Protein AF-A0A349M181-F1 (afdb_monomer_lite)

Radius of gyration: 14.82 Å; chains: 1; bounding box: 36×32×37 Å

Secondary structure (DSSP, 8-state):
-EEEEEE-STTSTT--SGGGTSTTSTTHHHHHHHHHHHHHHHHHHHHHTT--EEEEEE-STTS----GGG-STTPEEE--S--TTGGGTT--TT-SEEEEES--PPTT-TT-TT--SS-TTT-S-EEETTEEE-HHHHHHHHHT-

Foldseek 3Di:
DAEEELFEQQLQPPRQDVLCPDPPHPNVLVSLVSRLVQQQVVLVVVVVVPDQAYEYFQQYDQQASDDQVSHPNNYHYDGGPPAPLRSCHPDDPVHPYYHYTSDWADAPPPPTRPHYADDNVPDRFDDDVNHTDHPVVVVVVVVVD

Sequence (145 aa):
MKLFLSTDFEGTSGIVAWEQIIEGNAEYEQGRKLLTNEVNAVITGALEAGATEFVVNDAHHHMRNLHPQDLSGRATLITGKHKPLYMMEGLDASFDGVCFVSYHGSIGAERAILSHTYNPGAVWEVRLNGEVVGESGINALVAAH

pLDDT: mean 96.41, std 3.45, range [71.94, 98.88]

Structure (mmCIF, N/CA/C/O backbone):
data_AF-A0A349M181-F1
#
_entry.id   AF-A0A349M181-F1
#
loop_
_atom_site.group_PDB
_atom_site.id
_atom_site.type_symbol
_atom_site.label_atom_id
_atom_site.label_alt_id
_atom_site.label_comp_id
_atom_site.label_asym_id
_atom_site.label_enti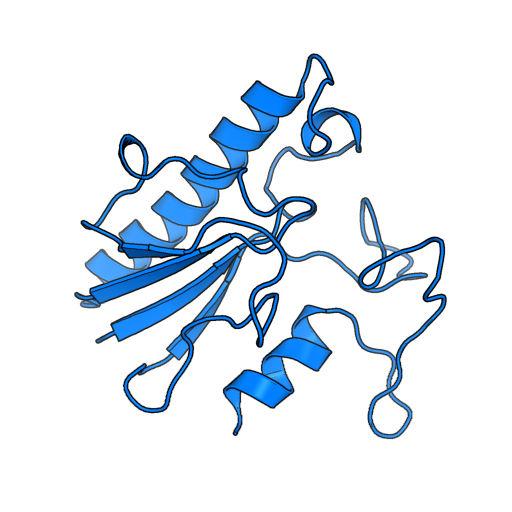ty_id
_atom_site.label_seq_id
_atom_site.pdbx_PDB_ins_code
_atom_site.Cartn_x
_atom_site.Cartn_y
_atom_site.Cartn_z
_atom_site.occupancy
_atom_site.B_iso_or_equiv
_atom_site.auth_seq_id
_atom_site.auth_comp_id
_atom_site.auth_asym_id
_atom_site.auth_atom_id
_atom_site.pdbx_PDB_model_num
ATOM 1 N N . MET A 1 1 ? -15.062 1.780 14.131 1.00 95.69 1 MET A N 1
ATOM 2 C CA . MET A 1 1 ? -14.746 0.930 12.966 1.00 95.69 1 MET A CA 1
ATOM 3 C C . MET A 1 1 ? -13.236 0.816 12.865 1.00 95.69 1 MET A C 1
ATOM 5 O O . MET A 1 1 ? -12.565 1.847 12.955 1.00 95.69 1 MET A O 1
ATOM 9 N N . LYS A 1 2 ? -12.724 -0.409 12.735 1.00 98.31 2 LYS A N 1
ATOM 10 C CA . LYS A 1 2 ? -11.306 -0.750 12.634 1.00 98.31 2 LYS A CA 1
ATOM 11 C C . LYS A 1 2 ? -10.970 -1.158 11.201 1.00 98.31 2 LYS A C 1
ATOM 13 O O . LYS A 1 2 ? -11.530 -2.125 10.691 1.00 98.31 2 LYS A O 1
ATOM 18 N N . LEU A 1 3 ? -10.059 -0.430 10.561 1.00 98.62 3 LEU A N 1
ATOM 19 C CA . LEU A 1 3 ? -9.664 -0.658 9.171 1.00 98.62 3 LEU A CA 1
ATOM 20 C C . LEU A 1 3 ? -8.230 -1.175 9.064 1.00 98.62 3 LEU A C 1
ATOM 22 O O . LEU A 1 3 ? -7.320 -0.689 9.743 1.00 98.62 3 LEU A O 1
ATOM 26 N N . PHE A 1 4 ? -8.043 -2.152 8.180 1.00 98.75 4 PHE A N 1
ATOM 27 C CA . PHE A 1 4 ? -6.739 -2.667 7.787 1.00 98.75 4 PHE A CA 1
ATOM 28 C C . PHE A 1 4 ? -6.346 -2.070 6.437 1.00 98.75 4 PHE A C 1
ATOM 30 O O . PHE A 1 4 ? -7.064 -2.226 5.453 1.00 98.75 4 PHE A O 1
ATOM 37 N N . LEU A 1 5 ? -5.211 -1.389 6.371 1.00 98.81 5 LEU A N 1
ATOM 38 C CA . LEU A 1 5 ? -4.674 -0.808 5.148 1.00 98.81 5 LEU A CA 1
ATOM 39 C C . LEU A 1 5 ? -3.460 -1.636 4.734 1.00 98.81 5 LEU A C 1
ATOM 41 O O . LEU A 1 5 ? -2.424 -1.568 5.387 1.00 98.81 5 LEU A O 1
ATOM 45 N N . SER A 1 6 ? -3.567 -2.394 3.647 1.00 98.75 6 SER A N 1
ATOM 46 C CA . SER A 1 6 ? -2.394 -2.970 2.987 1.00 98.75 6 SER A CA 1
ATOM 47 C C . SER A 1 6 ? -1.890 -1.955 1.970 1.00 98.75 6 SER A C 1
ATOM 49 O O . SER A 1 6 ? -2.658 -1.528 1.106 1.00 98.75 6 SER A O 1
ATOM 51 N N . THR A 1 7 ? -0.635 -1.529 2.098 1.00 98.56 7 THR A N 1
ATOM 52 C CA . THR A 1 7 ? -0.093 -0.412 1.317 1.00 98.56 7 THR A CA 1
ATOM 53 C C . THR A 1 7 ? 1.058 -0.879 0.449 1.00 98.56 7 THR A C 1
ATOM 55 O O . THR A 1 7 ? 2.089 -1.307 0.973 1.00 98.56 7 THR A O 1
ATOM 58 N N . ASP A 1 8 ? 0.894 -0.758 -0.856 1.00 98.38 8 ASP A N 1
ATOM 59 C CA . ASP A 1 8 ? 1.964 -0.966 -1.826 1.00 98.38 8 ASP A CA 1
ATOM 60 C C . ASP A 1 8 ? 2.503 0.388 -2.328 1.00 98.38 8 ASP A C 1
ATOM 62 O O . ASP A 1 8 ? 2.161 1.413 -1.738 1.00 98.38 8 ASP A O 1
ATOM 66 N N . PHE A 1 9 ? 3.367 0.446 -3.346 1.00 98.44 9 PHE A N 1
ATOM 67 C CA . PHE A 1 9 ? 4.034 1.702 -3.727 1.00 98.44 9 PHE A CA 1
ATOM 68 C C . PHE A 1 9 ? 3.728 2.137 -5.166 1.00 98.44 9 PHE A C 1
ATOM 70 O O . PHE A 1 9 ? 3.410 3.301 -5.412 1.00 98.44 9 PHE A O 1
ATOM 77 N N . GLU A 1 10 ? 3.761 1.210 -6.111 1.00 98.31 10 GLU A N 1
ATOM 78 C CA . GLU A 1 10 ? 3.700 1.410 -7.559 1.00 98.31 10 GLU A CA 1
ATOM 79 C C . GLU A 1 10 ? 2.466 2.199 -8.009 1.00 98.31 10 GLU A C 1
ATOM 81 O O . GLU A 1 10 ? 2.548 3.009 -8.930 1.00 98.31 10 GLU A O 1
ATOM 86 N N . GLY A 1 11 ? 1.319 1.958 -7.368 1.00 97.75 11 GLY A N 1
ATOM 87 C CA . GLY A 1 11 ? 0.046 2.604 -7.682 1.00 97.75 11 GLY A CA 1
ATOM 88 C C . GLY A 1 11 ? -0.152 3.967 -7.019 1.00 97.75 11 GLY A C 1
ATOM 89 O O . GLY A 1 11 ? -1.227 4.550 -7.150 1.00 97.75 11 GLY A O 1
ATOM 90 N N . THR A 1 12 ? 0.842 4.478 -6.289 1.00 98.50 12 THR A N 1
ATOM 91 C CA . THR A 1 12 ? 0.763 5.797 -5.649 1.00 98.50 12 THR A CA 1
ATOM 92 C C . THR A 1 12 ? 0.680 6.898 -6.705 1.00 98.50 12 THR A C 1
ATOM 94 O O . THR A 1 12 ? 1.451 6.924 -7.667 1.00 98.50 12 THR A O 1
ATOM 97 N N . SER A 1 13 ? -0.217 7.866 -6.506 1.00 97.56 13 SER A N 1
ATOM 98 C CA . SER A 1 13 ? -0.348 9.004 -7.416 1.00 97.56 13 SER A CA 1
ATOM 99 C C . SER A 1 13 ? 0.969 9.786 -7.541 1.00 97.56 13 SER A C 1
ATOM 101 O O . SER A 1 13 ? 1.587 10.175 -6.549 1.00 97.56 13 SER A O 1
ATOM 103 N N . GLY A 1 14 ? 1.410 10.019 -8.781 1.00 97.25 14 GLY A N 1
ATOM 104 C CA . GLY A 1 14 ? 2.683 10.683 -9.089 1.00 97.25 14 GLY A CA 1
ATOM 105 C C . GLY A 1 14 ? 3.894 9.748 -9.202 1.00 97.25 14 GLY A C 1
ATOM 106 O O . GLY A 1 14 ? 4.971 10.212 -9.585 1.00 97.25 14 GLY A O 1
ATOM 107 N N . ILE A 1 15 ? 3.737 8.451 -8.927 1.00 98.12 15 ILE A N 1
ATOM 108 C CA . ILE A 1 15 ? 4.727 7.433 -9.287 1.00 98.12 15 ILE A CA 1
ATOM 109 C C . ILE A 1 15 ? 4.561 7.079 -10.760 1.00 98.12 15 ILE A C 1
ATOM 111 O O . ILE A 1 15 ? 3.454 6.857 -11.242 1.00 98.12 15 ILE A O 1
ATOM 115 N N . VAL A 1 16 ? 5.673 7.061 -11.486 1.00 96.62 16 VAL A N 1
ATOM 116 C CA . VAL A 1 16 ? 5.734 6.710 -12.910 1.00 96.62 16 VAL A CA 1
ATOM 117 C C . VAL A 1 16 ? 6.939 5.829 -13.249 1.00 96.62 16 VAL A C 1
ATOM 119 O O . VAL A 1 16 ? 6.993 5.287 -14.352 1.00 96.62 16 VAL A O 1
ATOM 122 N N . ALA A 1 17 ? 7.898 5.681 -12.329 1.00 96.81 17 ALA A N 1
ATOM 123 C CA . ALA A 1 17 ? 9.159 4.986 -12.560 1.00 96.81 17 ALA A CA 1
ATOM 1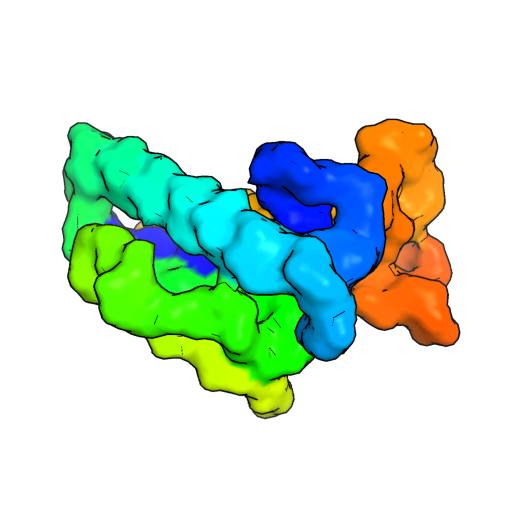24 C C . ALA A 1 17 ? 9.635 4.198 -11.324 1.00 96.81 17 ALA A C 1
ATOM 126 O O . ALA A 1 17 ? 9.290 4.526 -10.186 1.00 96.81 17 ALA A O 1
ATOM 127 N N . TRP A 1 18 ? 10.457 3.167 -11.552 1.00 97.25 18 TRP A N 1
ATOM 128 C CA . TRP A 1 18 ? 10.990 2.288 -10.500 1.00 97.25 18 TRP A CA 1
ATOM 129 C C . TRP A 1 18 ? 11.911 3.032 -9.525 1.00 97.25 18 TRP A C 1
ATOM 131 O O . TRP A 1 18 ? 11.961 2.729 -8.336 1.00 97.25 18 TRP A O 1
ATOM 141 N N . GLU A 1 19 ? 12.616 4.050 -10.005 1.00 98.00 19 GLU A N 1
ATOM 142 C CA . GLU A 1 19 ? 13.536 4.893 -9.244 1.00 98.00 19 GLU A CA 1
ATOM 143 C C . GLU A 1 19 ? 12.839 5.637 -8.096 1.00 98.00 19 GLU A C 1
ATOM 145 O O . GLU A 1 19 ? 13.476 6.008 -7.110 1.00 98.00 19 GLU A O 1
ATOM 150 N N . GLN A 1 20 ? 11.523 5.828 -8.195 1.00 98.38 20 GLN A N 1
ATOM 151 C CA . GLN A 1 20 ? 10.727 6.458 -7.148 1.00 98.38 20 GLN A CA 1
ATOM 152 C C . GLN A 1 20 ? 10.314 5.473 -6.042 1.00 98.38 20 GLN A C 1
ATOM 154 O O . GLN A 1 20 ? 9.907 5.922 -4.974 1.00 98.38 20 GLN A O 1
ATOM 159 N N . ILE A 1 21 ? 10.423 4.159 -6.271 1.00 97.94 21 ILE A N 1
ATOM 160 C CA . ILE A 1 21 ? 9.915 3.120 -5.355 1.00 97.94 21 ILE A CA 1
ATOM 161 C C . ILE A 1 21 ? 10.985 2.127 -4.881 1.00 97.94 21 ILE A C 1
ATOM 163 O O . ILE A 1 21 ? 10.782 1.424 -3.900 1.00 97.94 21 ILE A O 1
ATOM 167 N N . ILE A 1 22 ? 12.164 2.103 -5.507 1.00 97.06 22 ILE A N 1
ATOM 168 C CA . ILE A 1 22 ? 13.274 1.229 -5.107 1.00 97.06 22 ILE A CA 1
ATOM 169 C C . ILE A 1 22 ? 14.282 1.984 -4.231 1.00 97.06 22 ILE A C 1
ATOM 171 O O . ILE A 1 22 ? 14.841 3.003 -4.648 1.00 97.06 22 ILE A O 1
ATOM 175 N N . GLU A 1 23 ? 14.570 1.447 -3.037 1.00 95.19 23 GLU A N 1
ATOM 176 C CA . GLU A 1 23 ? 15.551 2.024 -2.106 1.00 95.19 23 GLU A CA 1
ATOM 177 C C . GLU A 1 23 ? 16.933 2.221 -2.756 1.00 95.19 23 GLU A C 1
ATOM 179 O O . GLU A 1 23 ? 17.388 1.417 -3.568 1.00 95.19 23 GLU A O 1
ATOM 184 N N . GLY A 1 24 ? 17.620 3.305 -2.387 1.00 96.12 24 GLY A N 1
ATOM 185 C CA . GLY A 1 24 ? 18.939 3.654 -2.929 1.00 96.12 24 GLY A CA 1
ATOM 186 C C . GLY A 1 24 ? 18.912 4.540 -4.180 1.00 96.12 24 GLY A C 1
ATOM 187 O O . GLY A 1 24 ? 19.956 5.064 -4.563 1.00 96.12 24 GLY A O 1
ATOM 188 N N . ASN A 1 25 ? 17.741 4.776 -4.775 1.00 97.38 25 ASN A N 1
ATOM 189 C CA . ASN A 1 25 ? 17.574 5.743 -5.860 1.00 97.38 25 ASN A CA 1
ATOM 190 C C . ASN A 1 25 ? 17.341 7.168 -5.337 1.00 97.38 25 ASN A C 1
ATOM 192 O O . ASN A 1 25 ? 16.799 7.373 -4.251 1.00 97.38 25 ASN A O 1
ATOM 196 N N . ALA A 1 26 ? 17.722 8.170 -6.135 1.00 97.06 26 ALA A N 1
ATOM 197 C CA . ALA A 1 26 ? 17.624 9.582 -5.753 1.00 97.06 26 ALA A CA 1
ATOM 198 C C . ALA A 1 26 ? 16.174 10.072 -5.570 1.00 97.06 26 ALA A C 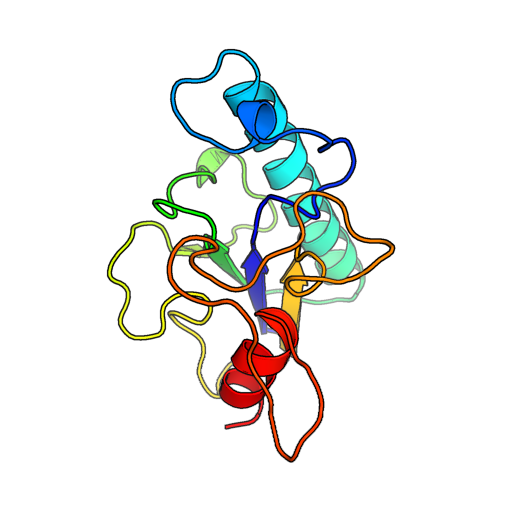1
ATOM 200 O O . ALA A 1 26 ? 15.932 10.991 -4.789 1.00 97.06 26 ALA A O 1
ATOM 201 N N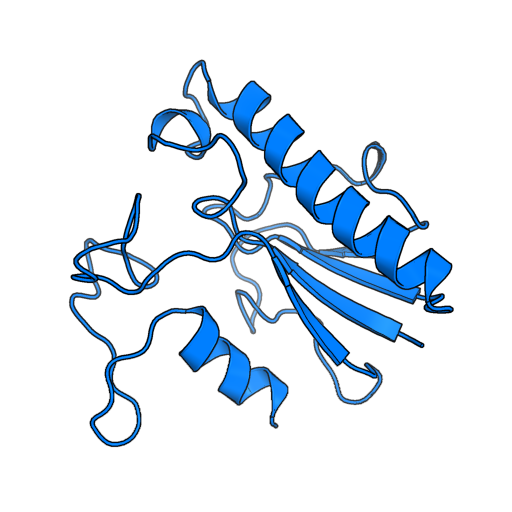 . GLU A 1 27 ? 15.214 9.460 -6.268 1.00 98.00 27 GLU A N 1
ATOM 202 C CA . GLU A 1 27 ? 13.799 9.853 -6.237 1.00 98.00 27 GLU A CA 1
ATOM 203 C C . GLU A 1 27 ? 12.980 9.101 -5.177 1.00 98.00 27 GLU A C 1
ATOM 205 O O . GLU A 1 27 ? 11.847 9.485 -4.883 1.00 98.00 27 GLU A O 1
ATOM 210 N N . TYR A 1 28 ? 13.559 8.074 -4.553 1.00 98.38 28 TYR A N 1
ATOM 211 C CA . TYR A 1 28 ? 12.869 7.189 -3.617 1.00 98.38 28 TYR A CA 1
ATOM 212 C C . TYR A 1 28 ? 12.243 7.938 -2.435 1.00 98.38 28 TYR A C 1
ATOM 214 O O . TYR A 1 28 ? 11.073 7.753 -2.116 1.00 98.38 28 TYR A O 1
ATOM 222 N N . GLU A 1 29 ? 12.977 8.865 -1.814 1.00 98.00 29 GLU A N 1
ATOM 223 C CA . GLU A 1 29 ? 12.450 9.646 -0.685 1.00 98.00 29 GLU A CA 1
ATOM 224 C C . GLU A 1 29 ? 11.301 10.581 -1.093 1.00 98.00 29 GLU A C 1
ATOM 226 O O . GLU A 1 29 ? 10.416 10.867 -0.285 1.00 98.00 29 GLU A O 1
ATOM 231 N N . GLN A 1 30 ? 11.272 11.042 -2.348 1.00 98.00 30 GLN A N 1
ATOM 232 C CA . GLN A 1 30 ? 10.117 11.771 -2.867 1.00 98.00 30 GLN A CA 1
ATOM 233 C C . GLN A 1 30 ? 8.923 10.830 -3.049 1.00 98.00 30 GLN A C 1
ATOM 235 O O . GLN A 1 30 ? 7.811 11.189 -2.662 1.00 98.00 30 GLN A O 1
ATOM 240 N N . GLY A 1 31 ? 9.151 9.622 -3.567 1.00 98.56 31 GLY A N 1
ATOM 241 C CA . GLY A 1 31 ? 8.116 8.597 -3.659 1.00 98.56 31 GLY A CA 1
ATOM 242 C C . GLY A 1 31 ? 7.530 8.242 -2.294 1.00 98.56 31 GLY A C 1
ATOM 243 O O . GLY A 1 31 ? 6.313 8.218 -2.140 1.00 98.56 31 GLY A O 1
ATOM 244 N N . ARG A 1 32 ? 8.368 8.066 -1.266 1.00 98.56 32 ARG A N 1
ATOM 245 C CA . ARG A 1 32 ? 7.907 7.720 0.088 1.00 98.56 32 ARG A CA 1
ATOM 246 C C . ARG A 1 32 ? 6.984 8.782 0.664 1.00 98.56 32 ARG A C 1
ATOM 248 O O . ARG A 1 32 ? 5.990 8.453 1.298 1.00 98.56 32 ARG A O 1
ATOM 255 N N . LYS A 1 33 ? 7.284 10.062 0.419 1.00 98.56 33 LYS A N 1
ATOM 256 C CA . LYS A 1 33 ? 6.407 11.170 0.821 1.00 98.56 33 LYS A CA 1
ATOM 257 C C . LYS A 1 33 ? 5.054 11.099 0.118 1.00 98.56 33 LYS A C 1
ATOM 259 O O . LYS A 1 33 ? 4.038 11.325 0.768 1.00 98.56 33 LYS A O 1
ATOM 264 N N . LEU A 1 34 ? 5.033 10.786 -1.179 1.00 98.75 34 LEU A N 1
ATOM 265 C CA . LEU A 1 34 ? 3.785 10.592 -1.924 1.00 98.75 34 LEU A CA 1
ATOM 266 C C . LEU A 1 34 ? 2.984 9.417 -1.349 1.00 98.75 34 LEU A C 1
ATOM 268 O O . LEU A 1 34 ? 1.806 9.591 -1.054 1.00 98.75 34 LEU A O 1
ATOM 272 N N . LEU A 1 35 ? 3.631 8.276 -1.095 1.00 98.81 35 LEU A N 1
ATOM 273 C CA . LEU A 1 35 ? 2.984 7.094 -0.519 1.00 98.81 35 LEU A CA 1
ATOM 274 C C . LEU A 1 35 ? 2.398 7.395 0.866 1.00 98.81 35 LEU A C 1
ATOM 276 O O . LEU A 1 35 ? 1.227 7.126 1.119 1.00 98.81 35 LEU A O 1
ATOM 280 N N . THR A 1 36 ? 3.180 8.014 1.754 1.00 98.81 36 THR A N 1
ATOM 281 C CA . THR A 1 36 ? 2.704 8.431 3.079 1.00 98.81 36 THR A CA 1
ATOM 282 C C . THR A 1 36 ? 1.490 9.358 2.977 1.00 98.81 36 THR A C 1
ATOM 284 O O . THR A 1 36 ? 0.540 9.212 3.746 1.00 98.81 36 THR A O 1
ATOM 287 N N . ASN A 1 37 ? 1.482 10.291 2.019 1.00 98.75 37 ASN A N 1
ATOM 288 C CA . ASN A 1 37 ? 0.345 11.183 1.803 1.00 98.75 37 ASN A CA 1
ATOM 289 C C . ASN A 1 37 ? -0.898 10.437 1.297 1.00 98.75 37 ASN A C 1
ATOM 291 O O . ASN A 1 37 ? -1.994 10.744 1.757 1.00 98.75 37 ASN A O 1
ATOM 295 N N . GLU A 1 38 ? -0.742 9.447 0.415 1.00 98.62 38 GLU A N 1
ATOM 296 C CA . GLU A 1 38 ? -1.846 8.609 -0.072 1.00 98.62 38 GLU A CA 1
ATOM 297 C C . GLU A 1 38 ? -2.479 7.810 1.080 1.00 98.62 38 GLU A C 1
ATOM 299 O O . GLU A 1 38 ? -3.694 7.835 1.285 1.00 98.62 38 GLU A O 1
ATOM 304 N N . VAL A 1 39 ? -1.649 7.181 1.920 1.00 98.81 39 VAL A N 1
ATOM 305 C CA . VAL A 1 39 ? -2.097 6.458 3.121 1.00 98.81 39 VAL A CA 1
ATOM 306 C C . VAL A 1 39 ? -2.815 7.397 4.094 1.00 98.81 39 VAL A C 1
ATOM 308 O O . VAL A 1 39 ? -3.900 7.082 4.588 1.00 98.81 39 VAL A O 1
ATOM 311 N N . ASN A 1 40 ? -2.251 8.580 4.342 1.00 98.81 40 ASN A N 1
ATOM 312 C CA . ASN A 1 40 ? -2.864 9.583 5.210 1.00 98.81 40 ASN A CA 1
ATOM 313 C C . ASN A 1 40 ? -4.174 10.146 4.640 1.00 98.81 40 ASN A C 1
ATOM 315 O O . ASN A 1 40 ? -5.063 10.488 5.423 1.00 98.81 40 ASN A O 1
ATOM 319 N N . ALA A 1 41 ? -4.331 10.212 3.316 1.00 98.69 41 ALA A N 1
ATOM 320 C CA . ALA A 1 41 ? -5.584 10.605 2.678 1.00 98.69 41 ALA A CA 1
ATOM 321 C C . ALA A 1 41 ? -6.683 9.560 2.927 1.00 98.69 41 ALA A C 1
ATOM 323 O O . ALA A 1 41 ? -7.792 9.930 3.318 1.00 98.69 41 ALA A O 1
ATOM 324 N N . VAL A 1 42 ? -6.363 8.263 2.809 1.00 98.62 42 VAL A N 1
ATOM 325 C CA . VAL A 1 42 ? -7.293 7.169 3.150 1.00 98.62 42 VAL A CA 1
ATOM 326 C C . VAL A 1 42 ? -7.696 7.233 4.624 1.00 98.62 42 VAL A C 1
ATOM 328 O O . VAL A 1 42 ? -8.885 7.180 4.937 1.00 98.62 42 VAL A O 1
ATOM 331 N N . ILE A 1 43 ? -6.730 7.403 5.535 1.00 98.69 43 ILE A N 1
ATOM 332 C CA . ILE A 1 43 ? -7.000 7.521 6.978 1.00 98.69 43 ILE A CA 1
ATOM 333 C C . ILE A 1 43 ? -7.882 8.740 7.273 1.00 98.69 43 ILE A C 1
ATOM 335 O O . ILE A 1 43 ? -8.846 8.625 8.025 1.00 98.69 43 ILE A O 1
ATOM 339 N N . THR A 1 44 ? -7.583 9.896 6.676 1.00 98.62 44 THR A N 1
ATOM 340 C CA . THR A 1 44 ? -8.369 11.127 6.859 1.00 98.62 44 THR A CA 1
ATOM 341 C C . THR A 1 44 ? -9.812 10.938 6.403 1.00 98.62 44 THR A C 1
ATOM 343 O O . THR A 1 44 ? -10.728 11.184 7.184 1.00 98.62 44 THR A O 1
ATOM 346 N N . GLY A 1 45 ? -10.029 10.424 5.189 1.00 98.50 45 GLY A N 1
ATOM 347 C CA . GLY A 1 45 ? -11.382 10.176 4.685 1.00 98.50 45 GLY A CA 1
ATOM 348 C C . GLY A 1 45 ? -12.149 9.151 5.527 1.00 98.50 45 GLY A C 1
ATOM 349 O O . GLY A 1 45 ? -13.339 9.312 5.791 1.00 98.50 45 GLY A O 1
ATOM 350 N N . ALA A 1 46 ? -11.467 8.117 6.021 1.00 98.38 46 ALA A N 1
ATOM 351 C CA . ALA A 1 46 ? -12.078 7.126 6.897 1.00 98.38 46 ALA A CA 1
ATOM 352 C C . ALA A 1 46 ? -12.423 7.686 8.290 1.00 98.38 46 ALA A C 1
ATOM 354 O O . ALA A 1 46 ? -13.479 7.356 8.829 1.00 98.38 46 ALA A O 1
ATOM 355 N N . LEU A 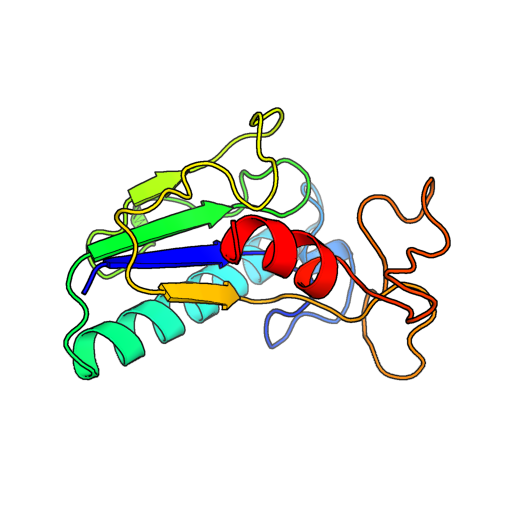1 47 ? -11.580 8.552 8.866 1.00 98.38 47 LEU A N 1
ATOM 356 C CA . LEU A 1 47 ? -11.882 9.282 10.105 1.00 98.38 47 LEU A CA 1
ATOM 357 C C . LEU A 1 47 ? -13.135 10.149 9.944 1.00 98.38 47 LEU A C 1
ATOM 359 O O . LEU A 1 47 ? -14.016 10.120 10.803 1.00 98.38 47 LEU A O 1
ATOM 363 N N . GLU A 1 48 ? -13.242 10.883 8.834 1.00 98.31 48 GLU A N 1
ATOM 364 C CA . GLU A 1 48 ? -14.426 11.689 8.503 1.00 98.31 48 GLU A CA 1
ATOM 365 C C . GLU A 1 48 ? -15.690 10.827 8.356 1.00 98.31 48 GLU A C 1
ATOM 367 O O . GLU A 1 48 ? -16.783 11.256 8.728 1.00 98.31 48 GLU A O 1
ATOM 372 N N . ALA A 1 49 ? -15.538 9.584 7.891 1.00 97.94 49 ALA A N 1
ATOM 373 C CA . ALA A 1 49 ? -16.605 8.587 7.819 1.00 97.94 49 ALA A CA 1
ATOM 374 C C . ALA A 1 49 ? -16.887 7.857 9.154 1.00 97.94 49 ALA A C 1
ATOM 376 O O . ALA A 1 49 ? -17.778 7.007 9.209 1.00 97.94 49 ALA A O 1
ATOM 377 N N . GLY A 1 50 ? -16.167 8.173 10.237 1.00 98.00 50 GLY A N 1
ATOM 378 C CA . GLY A 1 50 ? -16.389 7.615 11.577 1.00 98.00 50 GLY A CA 1
ATOM 379 C C . GLY A 1 50 ? -15.563 6.370 11.928 1.00 98.00 50 GLY A C 1
ATOM 380 O O . GLY A 1 50 ? -15.833 5.726 12.947 1.00 98.00 50 GLY A O 1
ATOM 381 N N . ALA A 1 51 ? -14.555 6.010 11.128 1.00 98.12 51 ALA A N 1
ATOM 382 C CA . ALA A 1 51 ? -13.551 5.032 11.543 1.00 98.12 51 ALA A CA 1
ATOM 383 C C . ALA A 1 51 ? -12.662 5.591 12.660 1.00 98.12 51 ALA A C 1
ATOM 385 O O . ALA A 1 51 ? -12.464 6.796 12.774 1.00 98.12 51 ALA A O 1
ATOM 386 N N . THR A 1 52 ? -12.155 4.712 13.522 1.00 97.69 52 THR A N 1
ATOM 387 C CA . THR A 1 52 ? -11.473 5.108 14.768 1.00 97.69 52 THR A CA 1
ATOM 388 C C . THR A 1 52 ? -10.166 4.371 15.011 1.00 97.69 52 THR A C 1
ATOM 390 O O . THR A 1 52 ? -9.370 4.817 15.833 1.00 97.69 52 THR A O 1
ATOM 393 N N . GLU A 1 53 ? -9.938 3.253 14.326 1.00 98.44 53 GLU A N 1
ATOM 394 C CA . GLU A 1 53 ? -8.756 2.416 14.507 1.00 98.44 53 GLU A CA 1
ATOM 395 C C . GLU A 1 53 ? -8.186 2.013 13.149 1.00 98.44 53 GLU A C 1
ATOM 397 O O . GLU A 1 53 ? -8.924 1.602 12.253 1.00 98.44 53 GLU A O 1
ATOM 402 N N . PHE A 1 54 ? -6.865 2.123 13.010 1.00 98.75 54 PHE A N 1
ATOM 403 C CA . PHE A 1 54 ? -6.162 1.901 11.751 1.00 98.75 54 PHE A CA 1
ATOM 404 C C . PHE A 1 54 ? -4.919 1.057 11.990 1.00 98.75 54 PHE A C 1
ATOM 406 O O . PHE A 1 54 ? -4.084 1.389 12.838 1.00 98.75 54 PHE A O 1
ATOM 413 N N . VAL A 1 55 ? -4.776 -0.004 11.204 1.00 98.75 55 VAL A N 1
ATOM 414 C CA . VAL A 1 55 ? -3.526 -0.757 11.091 1.00 98.75 55 VAL A CA 1
ATOM 415 C C . VAL A 1 55 ? -3.051 -0.652 9.654 1.00 98.75 55 VAL A C 1
ATOM 417 O O . VAL A 1 55 ? -3.786 -0.991 8.734 1.00 98.75 55 VAL A O 1
ATOM 420 N N . VAL A 1 56 ? -1.835 -0.157 9.472 1.00 98.88 56 VAL A N 1
ATOM 421 C CA . VAL A 1 56 ? -1.186 0.032 8.179 1.00 98.88 56 VAL A CA 1
ATOM 422 C C . VAL A 1 56 ? -0.104 -1.027 8.040 1.00 98.88 56 VAL A C 1
ATOM 424 O O . VAL A 1 56 ? 0.812 -1.090 8.858 1.00 98.88 56 VAL A O 1
ATOM 427 N N . ASN A 1 57 ? -0.203 -1.862 7.015 1.00 98.81 57 ASN A N 1
ATOM 428 C CA . ASN A 1 57 ? 0.777 -2.880 6.685 1.00 98.81 57 ASN A CA 1
ATOM 429 C C . ASN A 1 57 ? 1.559 -2.474 5.436 1.00 98.81 57 ASN A C 1
ATOM 431 O O . ASN A 1 57 ? 1.021 -2.491 4.330 1.00 98.81 57 ASN A O 1
ATOM 435 N N . ASP A 1 58 ? 2.840 -2.163 5.621 1.00 98.69 58 ASP A N 1
ATOM 436 C CA . ASP A 1 58 ? 3.746 -1.844 4.523 1.00 98.69 58 ASP A CA 1
ATOM 437 C C . ASP A 1 58 ? 4.041 -3.108 3.706 1.00 98.69 58 ASP A C 1
ATOM 439 O O . ASP A 1 58 ? 4.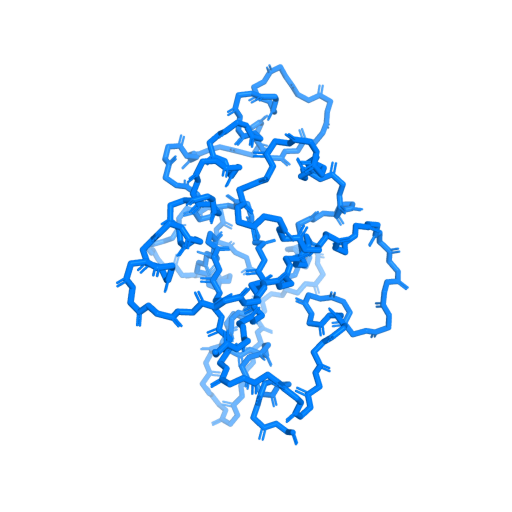565 -4.089 4.236 1.00 98.69 58 ASP A O 1
ATOM 443 N N . ALA A 1 59 ? 3.669 -3.121 2.432 1.00 98.31 59 ALA A N 1
ATOM 444 C CA . ALA A 1 59 ? 3.627 -4.319 1.606 1.00 98.31 59 ALA A CA 1
ATOM 445 C C . ALA A 1 59 ? 4.606 -4.285 0.418 1.00 98.31 59 ALA A C 1
ATOM 447 O O . ALA A 1 59 ? 4.730 -5.289 -0.280 1.00 98.31 59 ALA A O 1
ATOM 448 N N . HIS A 1 60 ? 5.366 -3.197 0.248 1.00 98.38 60 HIS A N 1
ATOM 449 C CA . HIS A 1 60 ? 6.254 -3.013 -0.901 1.00 98.38 60 HIS A CA 1
ATOM 450 C C . HIS A 1 60 ? 7.710 -3.419 -0.611 1.00 98.38 60 HIS A C 1
ATOM 452 O O . HIS A 1 60 ? 8.321 -2.954 0.355 1.00 98.38 60 HIS A O 1
ATOM 458 N N . HIS A 1 61 ? 8.319 -4.228 -1.483 1.00 96.44 61 HIS A N 1
ATOM 459 C CA . HIS A 1 61 ? 9.751 -4.575 -1.474 1.00 96.44 61 HIS A CA 1
ATOM 460 C C . HIS A 1 61 ? 10.298 -5.077 -0.111 1.00 96.44 61 HIS A C 1
ATOM 462 O O . HIS A 1 61 ? 10.043 -6.214 0.301 1.00 96.44 61 HIS A O 1
ATOM 468 N N . HIS A 1 62 ? 11.103 -4.270 0.594 1.00 96.88 62 HIS A N 1
ATOM 469 C CA . HIS A 1 62 ? 11.623 -4.587 1.934 1.00 96.88 62 HIS A CA 1
ATOM 470 C C . HIS A 1 62 ? 10.654 -4.230 3.066 1.00 96.88 62 HIS A C 1
ATOM 472 O O . HIS A 1 62 ? 10.936 -4.557 4.220 1.00 96.88 62 HIS A O 1
ATOM 478 N N . MET A 1 63 ? 9.524 -3.606 2.733 1.00 98.19 63 MET A N 1
ATOM 479 C CA . MET A 1 63 ? 8.416 -3.268 3.624 1.00 98.19 63 MET A CA 1
ATOM 480 C C . MET A 1 63 ? 8.812 -2.275 4.723 1.00 98.19 63 MET A C 1
ATOM 482 O O . MET A 1 63 ? 8.385 -2.393 5.870 1.00 98.19 63 MET A O 1
ATOM 486 N N . ARG A 1 64 ? 9.704 -1.334 4.391 1.00 97.31 64 ARG A N 1
ATOM 487 C CA . ARG A 1 64 ? 10.276 -0.305 5.289 1.00 97.31 64 ARG A CA 1
ATOM 488 C C . ARG A 1 64 ? 10.177 1.096 4.670 1.00 97.31 64 ARG A C 1
ATOM 490 O O . ARG A 1 64 ? 11.076 1.922 4.814 1.00 97.31 64 ARG A O 1
ATOM 497 N N . ASN A 1 65 ? 9.112 1.322 3.918 1.00 98.38 65 ASN A N 1
ATOM 498 C CA . ASN A 1 65 ? 8.840 2.512 3.125 1.00 98.38 65 ASN A CA 1
ATOM 499 C C . ASN A 1 65 ? 8.091 3.566 3.953 1.00 98.38 65 ASN A C 1
ATOM 501 O O . ASN A 1 65 ? 8.323 4.759 3.781 1.00 98.38 65 ASN A O 1
ATOM 505 N N . LEU A 1 66 ? 7.256 3.163 4.908 1.00 98.31 66 LEU A N 1
ATOM 506 C CA . LEU A 1 66 ? 6.533 4.085 5.789 1.00 98.31 66 LEU A CA 1
ATOM 507 C C . LEU A 1 66 ? 7.264 4.322 7.115 1.00 98.31 66 LEU A C 1
ATOM 509 O O . LEU A 1 66 ? 7.977 3.455 7.620 1.00 98.31 66 LEU A O 1
ATOM 513 N N . HIS A 1 67 ? 7.061 5.506 7.693 1.00 97.38 67 HIS A N 1
ATOM 514 C CA . HIS A 1 67 ? 7.603 5.886 8.997 1.00 97.38 67 HIS A CA 1
ATOM 515 C C . HIS A 1 67 ? 6.465 6.162 9.988 1.00 97.38 67 HIS A C 1
ATOM 517 O O . HIS A 1 67 ? 5.579 6.955 9.665 1.00 97.38 67 HIS A O 1
ATOM 523 N N . PRO A 1 68 ? 6.478 5.579 11.204 1.00 95.94 68 PRO A N 1
ATOM 524 C CA . PRO A 1 68 ? 5.386 5.747 12.164 1.00 95.94 68 PRO A CA 1
ATOM 525 C C . PRO A 1 68 ? 5.074 7.206 12.516 1.00 95.94 68 PRO A C 1
ATOM 527 O O . PRO A 1 68 ? 3.913 7.552 12.701 1.00 95.94 68 PRO A O 1
ATOM 530 N N . GLN A 1 69 ? 6.096 8.064 12.605 1.00 96.44 69 GLN A N 1
ATOM 531 C CA . GLN A 1 69 ? 5.929 9.470 12.984 1.00 96.44 69 GLN A CA 1
ATOM 532 C C . GLN A 1 69 ? 5.218 10.325 11.927 1.00 96.44 69 GLN A C 1
ATOM 534 O O . GLN A 1 69 ? 4.728 11.401 12.263 1.00 96.44 69 GLN A O 1
ATOM 539 N N . ASP A 1 70 ? 5.152 9.852 10.681 1.00 97.81 70 ASP A N 1
ATOM 540 C CA . ASP A 1 70 ? 4.541 10.581 9.568 1.00 97.81 70 ASP A CA 1
ATOM 541 C C . ASP A 1 70 ? 3.101 10.104 9.283 1.00 97.81 70 ASP A C 1
ATOM 543 O O . ASP A 1 70 ? 2.410 10.677 8.437 1.00 97.81 70 ASP A O 1
ATOM 547 N N . LEU A 1 71 ? 2.627 9.066 9.986 1.00 98.06 71 LEU A N 1
ATOM 548 C CA . LEU A 1 71 ? 1.280 8.521 9.823 1.00 98.06 71 LEU A CA 1
ATOM 549 C C . LEU A 1 71 ? 0.248 9.240 10.699 1.00 98.06 71 LEU A C 1
ATOM 551 O O . LEU A 1 71 ? 0.443 9.500 11.888 1.00 98.06 71 LEU A O 1
ATOM 555 N N . SER A 1 72 ? -0.901 9.520 10.095 1.00 95.75 72 SER A N 1
ATOM 556 C CA . SER A 1 72 ? -2.051 10.163 10.729 1.00 95.75 72 SER A CA 1
ATOM 557 C C . SER A 1 72 ? -2.912 9.169 11.518 1.00 95.75 72 SER A C 1
ATOM 559 O O . SER A 1 72 ? -2.681 7.961 11.526 1.00 95.75 72 SER A O 1
ATOM 561 N N . GLY A 1 73 ? -3.922 9.683 12.229 1.00 91.25 73 GLY A N 1
ATOM 562 C CA . GLY A 1 73 ? -4.954 8.856 12.872 1.00 91.25 73 GLY A CA 1
ATOM 563 C C . GLY A 1 73 ? -4.466 7.954 14.009 1.00 91.25 73 GLY A C 1
ATOM 564 O O . GLY A 1 73 ? -5.207 7.071 14.427 1.00 91.25 73 GLY A O 1
ATOM 565 N N . ARG A 1 74 ? -3.238 8.167 14.514 1.00 93.69 74 ARG A N 1
ATOM 566 C CA . ARG A 1 74 ? -2.565 7.267 15.474 1.00 93.69 74 ARG A CA 1
ATOM 567 C C . ARG A 1 74 ? -2.536 5.817 14.972 1.00 93.69 74 ARG A C 1
ATOM 569 O O . ARG A 1 74 ? -2.723 4.886 15.754 1.00 93.69 74 ARG A O 1
ATOM 576 N N . ALA A 1 75 ? -2.342 5.643 13.666 1.00 98.00 75 ALA A N 1
ATOM 577 C CA . ALA A 1 75 ? -2.301 4.329 13.052 1.00 98.00 75 ALA A CA 1
ATOM 578 C C . ALA A 1 75 ? -1.161 3.471 13.621 1.00 98.00 75 ALA A C 1
ATOM 580 O O . ALA A 1 75 ? -0.074 3.962 13.929 1.00 98.00 75 ALA A O 1
ATOM 581 N N . THR A 1 76 ? -1.408 2.168 13.726 1.00 98.50 76 THR A N 1
ATOM 582 C CA . THR A 1 76 ? -0.361 1.186 14.026 1.00 98.50 76 THR A CA 1
ATOM 583 C C . THR A 1 76 ? 0.315 0.771 12.726 1.00 98.50 76 THR A C 1
ATOM 585 O O . THR A 1 76 ? -0.373 0.353 11.800 1.00 98.50 76 THR A O 1
ATOM 588 N N . LEU A 1 77 ? 1.645 0.860 12.650 1.00 98.75 77 LEU A N 1
ATOM 589 C CA . LEU A 1 77 ? 2.416 0.441 11.476 1.00 98.75 77 LEU A CA 1
ATOM 590 C C . LEU A 1 77 ? 3.014 -0.957 11.671 1.00 98.75 77 LEU A C 1
ATOM 592 O O . LEU A 1 77 ? 3.719 -1.204 12.649 1.00 98.75 77 LEU A O 1
ATOM 596 N N . ILE A 1 78 ? 2.806 -1.831 10.689 1.00 98.69 78 ILE A N 1
ATOM 597 C CA . ILE A 1 78 ? 3.504 -3.106 10.527 1.00 98.69 78 ILE A CA 1
ATOM 598 C C . ILE A 1 78 ? 4.555 -2.931 9.425 1.00 98.69 78 ILE A C 1
ATOM 600 O O . ILE A 1 78 ? 4.225 -2.707 8.260 1.00 98.69 78 ILE A O 1
ATOM 604 N N . THR A 1 79 ? 5.832 -3.038 9.796 1.00 98.12 79 THR A N 1
ATOM 605 C CA . THR A 1 79 ? 6.984 -2.805 8.911 1.00 98.12 79 THR A CA 1
ATOM 606 C C . THR A 1 79 ? 8.015 -3.932 9.026 1.00 98.12 79 THR A C 1
ATOM 608 O O . THR A 1 79 ? 8.188 -4.528 10.087 1.00 98.12 79 THR A O 1
ATOM 611 N N . GLY A 1 80 ? 8.701 -4.224 7.922 1.00 97.56 80 GLY A N 1
ATOM 612 C CA . GLY A 1 80 ? 9.710 -5.270 7.791 1.00 97.56 80 GLY A CA 1
ATOM 613 C C . GLY A 1 80 ? 9.264 -6.429 6.898 1.00 97.56 80 GLY A C 1
ATOM 614 O O . GLY A 1 80 ? 8.087 -6.783 6.833 1.00 97.56 80 GLY A O 1
ATOM 615 N N . LYS A 1 81 ? 10.230 -7.021 6.190 1.00 92.62 81 LYS A N 1
ATOM 616 C CA . LYS A 1 81 ? 10.046 -8.215 5.352 1.00 92.62 81 LYS A CA 1
ATOM 617 C C . LYS A 1 81 ? 9.966 -9.492 6.209 1.00 92.62 81 LYS A C 1
ATOM 619 O O . LYS A 1 81 ? 10.325 -9.480 7.380 1.00 92.62 81 LYS A O 1
ATOM 624 N N . HIS A 1 82 ? 9.565 -10.607 5.589 1.00 94.19 82 HIS A N 1
ATOM 625 C CA . HIS A 1 82 ? 9.459 -11.959 6.179 1.00 94.19 82 HIS A CA 1
ATOM 626 C C . HIS A 1 82 ? 8.292 -12.159 7.149 1.00 94.19 82 HIS A C 1
ATOM 628 O O . HIS A 1 82 ? 8.302 -13.069 7.974 1.00 94.19 82 HIS A O 1
ATOM 634 N N . LYS A 1 83 ? 7.263 -11.328 7.005 1.00 97.38 83 LYS A N 1
ATOM 635 C CA . LYS A 1 83 ? 5.990 -11.471 7.702 1.00 97.38 83 LYS A CA 1
ATOM 636 C C . LYS A 1 83 ? 5.248 -12.727 7.215 1.00 97.38 83 LYS A C 1
ATOM 638 O O . LYS A 1 83 ? 5.172 -12.901 5.994 1.00 97.38 83 LYS A O 1
ATOM 643 N N . PRO A 1 84 ? 4.715 -13.587 8.105 1.00 96.31 84 PRO A N 1
ATOM 644 C CA . PRO A 1 84 ? 4.022 -14.820 7.724 1.00 96.31 84 PRO A CA 1
ATOM 645 C C . PRO A 1 84 ? 2.906 -14.643 6.689 1.00 96.31 84 PRO A C 1
ATOM 647 O O . PRO A 1 84 ? 2.832 -15.437 5.754 1.00 96.31 84 PRO A O 1
ATOM 650 N N . LEU A 1 85 ? 2.081 -13.597 6.812 1.00 96.56 85 LEU A N 1
ATOM 651 C CA . LEU A 1 85 ? 1.011 -13.290 5.851 1.00 96.56 85 LEU A CA 1
ATOM 652 C C . LEU A 1 85 ? 1.404 -12.203 4.837 1.00 96.56 85 LEU A C 1
ATOM 654 O O . LEU A 1 85 ? 0.562 -11.706 4.091 1.00 96.56 85 LEU A O 1
ATOM 658 N N . TYR A 1 86 ? 2.688 -11.843 4.775 1.00 97.12 86 TYR A N 1
ATOM 659 C CA . TYR A 1 86 ? 3.262 -10.967 3.754 1.00 97.12 86 TYR A CA 1
ATOM 660 C C . TYR A 1 86 ? 2.509 -9.621 3.615 1.00 97.12 86 TYR A C 1
ATOM 662 O O . TYR A 1 86 ? 2.539 -8.801 4.540 1.00 97.12 86 TYR A O 1
ATOM 670 N N . MET A 1 87 ? 1.826 -9.373 2.490 1.00 98.31 87 MET A N 1
ATOM 671 C CA . MET A 1 87 ? 1.058 -8.138 2.244 1.00 98.31 87 MET A CA 1
ATOM 672 C C . MET A 1 87 ? -0.204 -8.008 3.110 1.00 98.31 87 MET A C 1
ATOM 674 O O . MET A 1 87 ? -0.784 -6.923 3.173 1.00 98.31 87 MET A O 1
ATOM 678 N N . MET A 1 88 ? -0.594 -9.069 3.821 1.00 98.31 88 MET A N 1
ATOM 679 C CA . MET A 1 88 ? -1.782 -9.130 4.680 1.00 98.31 88 MET A CA 1
ATOM 680 C C . MET A 1 88 ? -1.443 -9.412 6.151 1.00 98.31 88 MET A C 1
ATOM 682 O O . MET A 1 88 ? -2.289 -9.867 6.915 1.00 98.31 88 MET A O 1
ATOM 686 N N . GLU A 1 89 ? -0.199 -9.152 6.565 1.00 98.50 89 GLU A N 1
ATOM 687 C CA . GLU A 1 89 ? 0.236 -9.347 7.952 1.00 98.50 89 GLU A CA 1
ATOM 688 C C . GLU A 1 89 ? -0.587 -8.545 8.954 1.00 98.50 89 GLU A C 1
ATOM 690 O O . GLU A 1 89 ? -0.775 -7.343 8.790 1.00 98.50 89 GLU A O 1
ATOM 695 N N . GLY A 1 90 ? -1.011 -9.222 10.024 1.00 97.62 90 GLY A N 1
ATOM 696 C CA . GLY A 1 90 ? -1.789 -8.633 11.107 1.00 97.62 90 GLY A CA 1
ATOM 697 C C . GLY A 1 90 ? -3.285 -8.514 10.824 1.00 97.62 90 GLY A C 1
ATOM 698 O O . GLY A 1 90 ? -4.002 -8.058 11.710 1.00 97.62 90 GLY A O 1
ATOM 699 N N . LEU A 1 91 ? -3.765 -8.918 9.640 1.00 98.19 91 LEU A N 1
ATOM 700 C CA . LEU A 1 91 ? -5.198 -9.018 9.381 1.00 98.19 91 LEU A CA 1
ATOM 701 C C . LEU A 1 91 ? -5.805 -10.186 10.173 1.00 98.19 91 LEU A C 1
ATOM 703 O O . LEU A 1 91 ? -5.269 -11.294 10.183 1.00 98.19 91 LEU A O 1
ATOM 707 N N . ASP A 1 92 ? -6.943 -9.933 10.811 1.00 96.75 92 ASP A N 1
ATOM 708 C CA . ASP A 1 92 ? -7.741 -10.925 11.526 1.00 96.75 92 ASP A CA 1
ATOM 709 C C . ASP A 1 92 ? -9.239 -10.560 11.488 1.00 96.75 92 ASP A C 1
ATOM 711 O O . ASP A 1 92 ? -9.643 -9.543 10.920 1.00 96.75 92 ASP A O 1
ATOM 715 N N . ALA A 1 93 ? -10.074 -11.375 12.135 1.00 96.56 93 ALA A N 1
ATOM 716 C CA . ALA A 1 93 ? -11.525 -11.189 12.170 1.00 96.56 93 ALA A CA 1
ATOM 717 C C . ALA A 1 93 ? -12.007 -9.976 13.002 1.00 96.56 93 ALA A C 1
ATOM 719 O O . ALA A 1 93 ? -13.211 -9.756 13.106 1.00 96.56 93 ALA A O 1
ATOM 720 N N . SER A 1 94 ? -11.109 -9.208 13.636 1.00 97.25 94 SER A N 1
ATOM 721 C CA . SER A 1 94 ? -11.474 -8.003 14.399 1.00 97.25 94 SER A CA 1
ATOM 722 C C . SER A 1 94 ? -11.603 -6.745 13.537 1.00 97.25 94 SER A C 1
ATOM 724 O O . SER A 1 94 ? -12.036 -5.709 14.042 1.00 97.25 94 SER A O 1
ATOM 726 N N . PHE A 1 95 ? -11.195 -6.802 12.267 1.00 98.25 95 PHE A N 1
ATOM 727 C CA . PHE A 1 95 ? -11.298 -5.681 11.340 1.00 98.25 95 PHE A CA 1
ATOM 728 C C . PHE A 1 95 ? -12.667 -5.635 10.665 1.00 98.25 95 PHE A C 1
ATOM 730 O O . PHE A 1 95 ? -13.207 -6.651 10.241 1.00 98.25 95 PHE A O 1
ATOM 737 N N . ASP A 1 96 ? -13.197 -4.425 10.507 1.00 97.88 96 ASP A N 1
ATOM 738 C CA . ASP A 1 96 ? -14.472 -4.178 9.831 1.00 97.88 96 ASP A CA 1
ATOM 739 C C . ASP A 1 96 ? -14.311 -4.040 8.307 1.00 97.88 96 ASP A C 1
ATOM 741 O O . ASP A 1 96 ? -15.292 -4.073 7.565 1.00 97.88 96 ASP A O 1
ATOM 745 N N . GLY A 1 97 ? -13.080 -3.843 7.824 1.00 97.25 97 GLY A N 1
ATOM 746 C CA . GLY A 1 97 ? -12.802 -3.674 6.404 1.00 97.25 97 GLY A CA 1
ATOM 747 C C . GLY A 1 97 ? -11.316 -3.605 6.070 1.00 97.25 97 GLY A C 1
ATOM 748 O O . GLY A 1 97 ? -10.471 -3.311 6.921 1.00 97.25 97 GLY A O 1
ATOM 749 N N . VAL A 1 98 ? -11.022 -3.859 4.795 1.00 98.12 98 VAL A N 1
ATOM 750 C CA . VAL A 1 98 ? -9.681 -3.809 4.207 1.00 98.12 98 VAL A CA 1
ATOM 751 C C . VAL A 1 98 ? -9.634 -2.740 3.120 1.00 98.12 98 VAL A C 1
ATOM 753 O O . VAL A 1 98 ? -10.535 -2.644 2.287 1.00 98.12 98 VAL A O 1
ATOM 756 N N . CYS A 1 99 ? -8.553 -1.970 3.098 1.00 98.31 99 CYS A N 1
ATOM 757 C CA . CYS A 1 99 ? -8.224 -1.034 2.035 1.00 98.31 99 CYS A CA 1
ATOM 758 C C . CYS A 1 99 ? -6.906 -1.461 1.377 1.00 98.31 99 CYS A C 1
ATOM 760 O O . CYS A 1 99 ? -5.871 -1.529 2.041 1.00 98.31 99 CYS A O 1
ATOM 762 N N . PHE A 1 100 ? -6.939 -1.718 0.069 1.00 98.56 100 PHE A N 1
ATOM 763 C CA . PHE A 1 100 ? -5.736 -1.871 -0.752 1.00 98.56 100 PHE A CA 1
ATOM 764 C C . PHE A 1 100 ? -5.326 -0.494 -1.271 1.00 98.56 100 PHE A C 1
ATOM 766 O O . PHE A 1 100 ? -6.026 0.090 -2.096 1.00 98.56 100 PHE A O 1
ATOM 773 N N . VAL A 1 101 ? -4.227 0.046 -0.747 1.00 98.62 101 VAL A N 1
ATOM 774 C CA . VAL A 1 101 ? -3.764 1.412 -1.025 1.00 98.62 101 VAL A CA 1
ATOM 775 C C . VAL A 1 101 ? -2.537 1.357 -1.922 1.00 98.62 101 VAL A C 1
ATOM 777 O O . VAL A 1 101 ? -1.619 0.585 -1.651 1.00 98.62 101 VAL A O 1
ATOM 780 N N . SER A 1 102 ? -2.522 2.173 -2.978 1.00 98.25 102 SER A N 1
ATOM 781 C CA . SER A 1 102 ? -1.401 2.264 -3.927 1.00 98.25 102 SER A CA 1
ATOM 782 C C . SER A 1 102 ? -1.033 0.948 -4.631 1.00 98.25 102 SER A C 1
ATOM 784 O O . SER A 1 102 ? 0.103 0.768 -5.058 1.00 98.25 102 SER A O 1
ATOM 786 N N . TYR A 1 103 ? -1.997 0.039 -4.793 1.00 97.94 103 TYR A N 1
ATOM 787 C CA . TYR A 1 103 ? -1.828 -1.189 -5.577 1.00 97.94 103 TYR A CA 1
ATOM 788 C C . TYR A 1 103 ? -1.807 -0.902 -7.082 1.00 97.94 103 TYR A C 1
ATOM 790 O O . TYR A 1 103 ? -2.402 0.067 -7.558 1.00 97.94 103 TYR A O 1
ATOM 798 N N . HIS A 1 104 ? -1.186 -1.798 -7.844 1.00 97.19 104 HIS A N 1
ATOM 799 C CA . HIS A 1 104 ? -1.022 -1.677 -9.292 1.00 97.19 104 HIS A CA 1
ATOM 800 C C . HIS A 1 104 ? -1.659 -2.843 -10.068 1.00 97.19 104 HIS A C 1
ATOM 802 O O . HIS A 1 104 ? -2.175 -3.813 -9.507 1.00 97.19 104 HIS A O 1
ATOM 808 N N . GLY A 1 105 ? -1.652 -2.733 -11.400 1.00 95.62 105 GLY A N 1
ATOM 809 C CA . GLY A 1 105 ? -2.162 -3.778 -12.288 1.00 95.62 105 GLY A CA 1
ATOM 810 C C . GLY A 1 105 ? -1.266 -5.018 -12.315 1.00 95.62 105 GLY A C 1
ATOM 811 O O . GLY A 1 105 ? -0.048 -4.920 -12.142 1.00 95.62 105 GLY A O 1
ATOM 812 N N . SER A 1 106 ? -1.879 -6.176 -12.572 1.00 94.12 106 SER A N 1
ATOM 813 C CA . SER A 1 106 ? -1.175 -7.451 -12.722 1.00 94.12 106 SER A CA 1
ATOM 814 C C . SER A 1 106 ? -0.168 -7.413 -13.868 1.00 94.12 106 SER A C 1
ATOM 816 O O . SER A 1 106 ? -0.300 -6.631 -14.811 1.00 94.12 106 SER A O 1
ATOM 818 N N . ILE A 1 107 ? 0.805 -8.315 -13.833 1.00 90.56 107 ILE A N 1
ATOM 819 C CA . ILE A 1 107 ? 1.758 -8.490 -14.928 1.00 90.56 107 ILE A CA 1
ATOM 820 C C . ILE A 1 107 ? 1.046 -8.679 -16.279 1.00 90.56 107 ILE A C 1
ATOM 822 O O . ILE A 1 107 ? 0.032 -9.372 -16.378 1.00 90.56 107 ILE A O 1
ATOM 826 N N . GLY A 1 108 ? 1.555 -8.003 -17.313 1.00 83.12 108 GLY A N 1
ATOM 827 C CA . GLY A 1 108 ? 0.984 -8.033 -18.662 1.00 83.12 108 GLY A CA 1
ATOM 828 C C . GLY A 1 108 ? -0.268 -7.170 -18.857 1.00 83.12 108 GLY A C 1
ATOM 829 O O . GLY A 1 108 ? -0.801 -7.135 -19.966 1.00 83.12 108 GLY A O 1
ATOM 830 N N . ALA A 1 109 ? -0.739 -6.456 -17.828 1.00 88.12 109 ALA A N 1
ATOM 831 C CA . ALA A 1 109 ? -1.842 -5.515 -17.977 1.00 88.12 109 ALA A CA 1
ATOM 832 C C . ALA A 1 109 ? -1.459 -4.366 -18.929 1.00 88.12 109 ALA A C 1
ATOM 834 O O . ALA A 1 109 ? -0.531 -3.605 -18.671 1.00 88.12 109 ALA A O 1
ATOM 835 N N . GLU A 1 110 ? -2.220 -4.205 -20.017 1.00 83.75 110 GLU A N 1
ATOM 836 C CA . GLU A 1 110 ? -1.924 -3.252 -21.102 1.00 83.75 110 GLU A CA 1
ATOM 837 C C . GLU A 1 110 ? -1.877 -1.784 -20.636 1.00 83.75 110 GLU A C 1
ATOM 839 O O . GLU A 1 110 ? -1.194 -0.952 -21.229 1.00 83.75 110 GLU A O 1
ATOM 844 N N . ARG A 1 111 ? -2.615 -1.446 -19.572 1.00 88.31 111 ARG A N 1
ATOM 845 C CA . ARG A 1 111 ? -2.791 -0.070 -19.079 1.00 88.31 111 ARG A CA 1
ATOM 846 C C . ARG A 1 111 ? -2.463 0.057 -17.596 1.00 88.31 111 ARG A C 1
ATOM 848 O O . ARG A 1 111 ? -3.254 0.602 -16.831 1.00 88.31 111 ARG A O 1
ATOM 855 N N . ALA A 1 112 ? -1.309 -0.462 -17.195 1.00 92.00 112 ALA A N 1
ATOM 856 C CA . ALA A 1 112 ? -0.806 -0.323 -15.836 1.00 92.00 112 ALA A CA 1
ATOM 857 C C . ALA A 1 112 ? 0.680 0.041 -15.851 1.00 92.00 112 ALA A C 1
ATOM 859 O O . ALA A 1 112 ? 1.503 -0.655 -16.446 1.00 92.00 112 ALA A O 1
ATOM 860 N N . ILE A 1 113 ? 1.022 1.141 -15.184 1.00 92.81 113 ILE A N 1
ATOM 861 C CA . ILE A 1 113 ? 2.420 1.461 -14.900 1.00 92.81 113 ILE A CA 1
ATOM 862 C C . ILE A 1 113 ? 2.984 0.418 -13.937 1.00 92.81 113 ILE A C 1
ATOM 864 O O . ILE A 1 113 ? 2.261 -0.080 -13.075 1.00 92.81 113 ILE A O 1
ATOM 868 N N . LEU A 1 114 ? 4.261 0.075 -14.118 1.00 95.25 114 LEU A N 1
ATOM 869 C CA . LEU A 1 114 ? 4.985 -0.854 -13.242 1.00 95.25 114 LEU A CA 1
ATOM 870 C C . LEU A 1 114 ? 4.245 -2.193 -13.048 1.00 95.25 114 LEU A C 1
ATOM 872 O O . LEU A 1 114 ? 4.330 -2.818 -11.997 1.00 95.25 114 LEU A O 1
ATOM 876 N N . SER A 1 115 ? 3.496 -2.639 -14.063 1.00 95.38 115 SER A N 1
ATOM 877 C CA . SER A 1 115 ? 2.622 -3.805 -13.962 1.00 95.38 115 SER A CA 1
ATOM 878 C C . SER A 1 115 ? 3.413 -5.072 -13.647 1.00 95.38 115 SER A C 1
ATOM 880 O O . SER A 1 115 ? 4.277 -5.475 -14.434 1.00 95.38 115 SER A O 1
ATOM 882 N N . HIS A 1 116 ? 3.094 -5.732 -12.541 1.00 96.56 116 HIS A N 1
ATOM 883 C CA . HIS A 1 116 ? 3.686 -7.016 -12.198 1.00 96.56 116 HIS A CA 1
ATOM 884 C C . HIS A 1 116 ? 2.806 -7.806 -11.216 1.00 96.56 116 HIS A C 1
ATOM 886 O O . HIS A 1 116 ? 1.671 -7.430 -10.922 1.00 96.56 116 HIS A O 1
ATOM 892 N N . THR A 1 117 ? 3.275 -8.967 -10.763 1.00 95.94 117 THR A N 1
ATOM 893 C CA . THR A 1 117 ? 2.650 -9.709 -9.661 1.00 95.94 117 THR A CA 1
ATOM 894 C C . THR A 1 117 ? 3.745 -10.352 -8.820 1.00 95.94 117 THR A C 1
ATOM 896 O O . THR A 1 117 ? 4.457 -11.240 -9.279 1.00 95.94 117 THR A O 1
ATOM 899 N N . TYR A 1 118 ? 3.896 -9.873 -7.597 1.00 94.75 118 TYR A N 1
ATOM 900 C CA . TYR A 1 118 ? 4.962 -10.146 -6.645 1.00 94.75 118 TYR A CA 1
ATOM 901 C C . TYR A 1 118 ? 6.365 -9.917 -7.210 1.00 94.75 118 TYR A C 1
ATOM 903 O O . TYR A 1 118 ? 6.855 -8.800 -7.257 1.00 94.75 118 TYR A O 1
ATOM 911 N N . ASN A 1 119 ? 7.069 -10.974 -7.614 1.00 92.88 119 ASN A N 1
ATOM 912 C CA . ASN A 1 119 ? 8.402 -10.835 -8.188 1.00 92.88 119 ASN A CA 1
ATOM 913 C C . ASN A 1 119 ? 8.311 -10.993 -9.713 1.00 92.88 119 ASN A C 1
ATOM 915 O O . ASN A 1 119 ? 8.157 -12.130 -10.169 1.00 92.88 119 ASN A O 1
ATOM 919 N N . PRO A 1 120 ? 8.474 -9.919 -10.511 1.00 89.69 120 PRO A N 1
ATOM 920 C CA . PRO A 1 120 ? 8.372 -9.993 -11.972 1.00 89.69 120 PRO A CA 1
ATOM 921 C C . PRO A 1 120 ? 9.446 -10.877 -12.623 1.00 89.69 120 PRO A C 1
ATOM 923 O O . PRO A 1 120 ? 9.272 -11.327 -13.751 1.00 89.69 120 PRO A O 1
ATOM 926 N N . GLY A 1 121 ? 10.553 -11.160 -11.926 1.00 92.38 121 GLY A N 1
ATOM 927 C CA . GLY A 1 121 ? 11.575 -12.103 -12.383 1.00 92.38 121 GLY A CA 1
ATOM 928 C C . GLY A 1 121 ? 11.238 -13.576 -12.120 1.00 92.38 121 GLY A C 1
ATOM 929 O O . GLY A 1 121 ? 11.952 -14.450 -12.606 1.00 92.38 121 GLY A O 1
ATOM 930 N N . ALA A 1 122 ? 10.187 -13.865 -11.347 1.00 94.19 122 ALA A N 1
ATOM 931 C CA . ALA A 1 122 ? 9.803 -15.224 -10.959 1.00 94.19 122 ALA A CA 1
ATOM 932 C C . ALA A 1 122 ? 8.353 -15.586 -11.319 1.00 94.19 122 ALA A C 1
ATOM 934 O O . ALA A 1 122 ? 8.049 -16.763 -11.507 1.00 94.19 122 ALA A O 1
ATOM 935 N N . VAL A 1 123 ? 7.460 -14.600 -11.408 1.00 94.69 123 VAL A N 1
ATOM 936 C CA . VAL A 1 123 ? 6.026 -14.794 -11.636 1.00 94.69 123 VAL A CA 1
ATOM 937 C C . VAL A 1 123 ? 5.629 -14.061 -12.908 1.00 94.69 123 VAL A C 1
ATOM 939 O O . VAL A 1 123 ? 5.682 -12.838 -12.962 1.00 94.69 123 VAL A O 1
ATOM 942 N N . TRP A 1 124 ? 5.224 -14.824 -13.925 1.00 92.69 124 TRP A N 1
ATOM 943 C CA . TRP A 1 124 ? 4.737 -14.274 -15.193 1.00 92.69 124 TRP A CA 1
ATOM 944 C C . TRP A 1 124 ? 3.227 -14.035 -15.216 1.00 92.69 124 TRP A C 1
ATOM 946 O O . TRP A 1 124 ? 2.765 -13.176 -15.954 1.00 92.69 124 TRP A O 1
ATOM 956 N N . GLU A 1 125 ? 2.447 -14.808 -14.460 1.00 94.31 125 GLU A N 1
ATOM 957 C CA . GLU A 1 125 ? 0.990 -14.689 -14.402 1.00 94.31 125 GLU A CA 1
ATOM 958 C C . GLU A 1 125 ? 0.460 -15.492 -13.210 1.00 94.31 125 GLU A C 1
ATOM 960 O O . GLU A 1 125 ? 0.982 -16.567 -12.902 1.00 94.31 125 GLU A O 1
ATOM 965 N N . VAL A 1 126 ? -0.601 -15.004 -12.566 1.00 95.38 126 VAL A N 1
ATOM 966 C CA . VAL A 1 126 ? -1.385 -15.776 -11.596 1.00 95.38 126 VAL A CA 1
ATOM 967 C C . VAL A 1 126 ? -2.830 -15.833 -12.068 1.00 95.38 126 VAL A C 1
ATOM 969 O O . VAL A 1 126 ? -3.380 -14.832 -12.528 1.00 95.38 126 VAL A O 1
ATOM 972 N N . ARG A 1 127 ? -3.452 -17.012 -11.950 1.00 96.00 127 ARG A N 1
ATOM 973 C CA . ARG A 1 127 ? -4.870 -17.209 -12.256 1.00 96.00 127 ARG A CA 1
ATOM 974 C C . ARG A 1 127 ? -5.626 -17.797 -11.079 1.00 96.00 127 ARG A C 1
ATOM 976 O O . ARG A 1 127 ? -5.192 -18.792 -10.504 1.00 96.00 127 ARG A O 1
ATOM 983 N N . LEU A 1 128 ? -6.797 -17.238 -10.796 1.00 94.56 128 LEU A N 1
ATOM 984 C CA . LEU A 1 128 ? -7.771 -17.790 -9.860 1.00 94.56 128 LEU A CA 1
ATOM 985 C C . LEU A 1 128 ? -9.009 -18.202 -10.651 1.00 94.56 128 LEU A C 1
ATOM 987 O O . LEU A 1 128 ? -9.617 -17.384 -11.329 1.00 94.56 128 LEU A O 1
ATOM 991 N N . ASN A 1 129 ? -9.348 -19.494 -10.622 1.00 94.75 129 ASN A N 1
ATOM 992 C CA . ASN A 1 129 ? -10.458 -20.060 -11.401 1.00 94.75 129 ASN A CA 1
ATOM 993 C C . ASN A 1 129 ? -10.422 -19.702 -12.904 1.00 94.75 129 ASN A C 1
ATOM 995 O O . ASN A 1 129 ? -11.456 -19.571 -13.550 1.00 94.75 129 ASN A O 1
ATOM 999 N N . GLY A 1 130 ? -9.218 -19.563 -13.470 1.00 95.12 130 GLY A N 1
ATOM 1000 C CA . GLY A 1 130 ? -8.997 -19.222 -14.879 1.00 95.12 130 GLY A CA 1
ATOM 1001 C C . GLY A 1 130 ? -8.890 -17.722 -15.177 1.00 95.12 130 GLY A C 1
ATOM 1002 O O . GLY A 1 130 ? -8.366 -17.366 -16.237 1.00 95.12 130 GLY A O 1
ATOM 1003 N N . GLU A 1 131 ? -9.290 -16.851 -14.249 1.00 93.69 131 GLU A N 1
ATOM 1004 C CA . GLU A 1 131 ? -9.183 -15.395 -14.384 1.00 93.69 131 GLU A CA 1
ATOM 1005 C C . GLU A 1 131 ? -7.804 -14.903 -13.946 1.00 93.69 131 GLU A C 1
ATOM 1007 O O . GLU A 1 131 ? -7.296 -15.328 -12.909 1.00 93.69 131 GLU A O 1
ATOM 1012 N N . VAL A 1 132 ? -7.187 -14.022 -14.738 1.00 94.12 132 VAL A N 1
ATOM 1013 C CA . VAL A 1 132 ? -5.895 -13.411 -14.395 1.00 94.12 132 VAL A CA 1
ATOM 1014 C C . VAL A 1 132 ? -6.092 -12.448 -13.235 1.00 94.12 132 VAL A C 1
ATOM 1016 O O . VAL A 1 132 ? -6.964 -11.582 -13.289 1.00 94.12 132 VAL A O 1
ATOM 1019 N N . VAL A 1 133 ? -5.259 -12.580 -12.207 1.00 95.44 133 VAL A N 1
ATOM 1020 C CA . VAL A 1 133 ? -5.284 -11.707 -11.035 1.00 95.44 133 VAL A CA 1
ATOM 1021 C C . VAL A 1 133 ? -3.897 -11.167 -10.721 1.00 95.44 133 VAL A C 1
ATOM 1023 O O . VAL A 1 133 ? -2.882 -11.812 -10.979 1.00 95.44 133 VAL A O 1
ATOM 1026 N N . GLY A 1 134 ? -3.875 -9.969 -10.144 1.00 96.38 134 GLY A N 1
ATOM 1027 C CA . GLY A 1 134 ? -2.690 -9.400 -9.516 1.00 96.38 134 GLY A CA 1
ATOM 1028 C C . GLY A 1 134 ? -2.693 -9.631 -8.011 1.00 96.38 134 GLY A C 1
ATOM 1029 O O . GLY A 1 134 ? -3.515 -10.369 -7.464 1.00 96.38 134 GLY A O 1
ATOM 1030 N N . GLU A 1 135 ? -1.797 -8.930 -7.334 1.00 97.62 135 GLU A N 1
ATOM 1031 C CA . GLU A 1 135 ? -1.615 -9.023 -5.887 1.00 97.62 135 GLU A CA 1
ATOM 1032 C C . GLU A 1 135 ? -2.887 -8.667 -5.121 1.00 97.62 135 GLU A C 1
ATOM 1034 O O . GLU A 1 135 ? -3.258 -9.388 -4.202 1.00 97.62 135 GLU A O 1
ATOM 1039 N N . SER A 1 136 ? -3.619 -7.630 -5.546 1.00 96.00 136 SER A N 1
ATOM 1040 C CA . SER A 1 136 ? -4.894 -7.240 -4.926 1.00 96.00 136 SER A CA 1
ATOM 1041 C C . SER A 1 136 ? -5.927 -8.366 -4.965 1.00 96.00 136 SER A C 1
ATOM 1043 O O . SER A 1 136 ? -6.600 -8.614 -3.970 1.00 96.00 136 SER A O 1
ATOM 1045 N N . GLY A 1 137 ? -6.027 -9.088 -6.084 1.00 95.94 137 GLY A N 1
ATOM 1046 C CA . GLY A 1 137 ? -6.949 -10.216 -6.226 1.00 95.94 137 GLY A CA 1
ATOM 1047 C C . GLY A 1 137 ? -6.562 -11.405 -5.346 1.00 95.94 137 GLY A C 1
ATOM 1048 O O . GLY A 1 137 ? -7.426 -12.016 -4.724 1.00 95.94 137 GLY A O 1
ATOM 1049 N N . ILE A 1 138 ? -5.264 -11.703 -5.242 1.00 96.69 138 ILE A N 1
ATOM 1050 C CA . ILE A 1 138 ? -4.754 -12.765 -4.361 1.00 96.69 138 ILE A CA 1
ATOM 1051 C C . ILE A 1 138 ? -4.979 -12.386 -2.891 1.00 96.69 138 ILE A C 1
ATOM 1053 O O . ILE A 1 138 ? -5.513 -13.175 -2.115 1.00 96.69 138 ILE A O 1
ATOM 1057 N N . ASN A 1 139 ? -4.629 -11.158 -2.517 1.00 97.56 139 ASN A N 1
ATOM 1058 C CA . ASN A 1 139 ? -4.739 -10.650 -1.153 1.00 97.56 139 ASN A CA 1
ATOM 1059 C C . ASN A 1 139 ? -6.204 -10.490 -0.709 1.00 97.56 139 ASN A C 1
ATOM 1061 O O . ASN A 1 139 ? -6.509 -10.665 0.471 1.00 97.56 139 ASN A O 1
ATOM 1065 N N . ALA A 1 140 ? -7.131 -10.240 -1.639 1.00 95.88 140 ALA A N 1
ATOM 1066 C CA . ALA A 1 140 ? -8.565 -10.239 -1.360 1.00 95.88 140 ALA A CA 1
ATOM 1067 C C . ALA A 1 140 ? -9.075 -11.607 -0.876 1.00 95.88 140 ALA A C 1
ATOM 1069 O O . ALA A 1 140 ? -9.990 -11.649 -0.058 1.00 95.88 140 ALA A O 1
ATOM 1070 N N . LEU A 1 141 ? -8.470 -12.721 -1.314 1.00 95.19 141 LEU A N 1
ATOM 1071 C CA . LEU A 1 141 ? -8.828 -14.048 -0.800 1.00 95.19 141 LEU A CA 1
ATOM 1072 C C . LEU A 1 141 ? -8.446 -14.221 0.670 1.00 95.19 141 LEU A C 1
ATOM 1074 O O . LEU A 1 141 ? -9.188 -14.853 1.413 1.00 95.19 141 LEU A O 1
ATOM 1078 N N . VAL A 1 142 ? -7.313 -13.650 1.091 1.00 94.25 142 VAL A N 1
ATOM 1079 C CA . VAL A 1 142 ? -6.905 -13.656 2.504 1.00 94.25 142 VAL A CA 1
ATOM 1080 C C . VAL A 1 142 ? -7.880 -12.824 3.332 1.00 94.25 142 VAL A C 1
ATOM 1082 O O . VAL A 1 142 ? -8.244 -13.230 4.424 1.00 94.25 142 VAL A O 1
ATOM 1085 N N . ALA A 1 143 ? -8.346 -11.694 2.793 1.00 92.50 143 ALA A N 1
ATOM 1086 C CA . ALA A 1 143 ? -9.326 -10.844 3.464 1.00 92.50 143 ALA A CA 1
ATOM 1087 C C . ALA A 1 143 ? -10.732 -11.453 3.570 1.00 92.50 143 ALA A C 1
ATOM 1089 O O . ALA A 1 143 ? -11.511 -11.040 4.425 1.00 92.50 143 ALA A O 1
ATOM 1090 N N . ALA A 1 144 ? -11.069 -12.400 2.695 1.00 87.94 144 ALA A N 1
ATOM 1091 C CA . ALA A 1 144 ? -12.359 -13.083 2.699 1.00 87.94 144 ALA A CA 1
ATOM 1092 C C . ALA A 1 144 ? -12.410 -14.304 3.638 1.00 87.94 144 ALA A C 1
ATOM 1094 O O . ALA A 1 144 ? -13.487 -14.887 3.791 1.00 87.94 144 ALA A O 1
ATOM 1095 N N . HIS A 1 145 ? -11.274 -14.715 4.210 1.00 71.94 145 HIS A N 1
ATOM 1096 C CA . HIS A 1 145 ? -11.159 -15.868 5.103 1.00 71.94 145 HIS A CA 1
ATOM 1097 C C . HIS A 1 145 ? -11.221 -15.437 6.574 1.00 71.94 145 HIS A C 1
ATOM 1099 O O . HIS A 1 145 ? -11.899 -16.157 7.350 1.00 71.94 145 HIS A O 1
#